Protein AF-A0AAV4IRV9-F1 (afdb_monomer_lite)

Foldseek 3Di:
DDDDPPDQAADEDAQLCPVDPLVRLQVCCVPRLLNAAYDQQADPCQPPDFDWDDDPPWIWGDDPFFIDTPPDPHGDTGNDDLLSSLLSSCVSNVPDSVSSLLNHWVSVCVVVVNNCATRDPDPPHQPWDFDADPSSDTQFTDGSNHTPDGDD

Structure (mmCIF, N/CA/C/O backbone):
data_AF-A0AAV4IRV9-F1
#
_entry.id   AF-A0AAV4IRV9-F1
#
loop_
_atom_site.group_PDB
_atom_site.id
_atom_site.type_symbol
_atom_site.label_atom_id
_atom_site.label_alt_id
_atom_site.label_comp_id
_atom_site.label_asym_id
_atom_site.label_entity_id
_atom_site.label_seq_id
_atom_site.pdbx_PDB_ins_code
_atom_site.Cartn_x
_atom_site.Cartn_y
_atom_site.Cartn_z
_atom_site.occupancy
_atom_site.B_iso_or_equiv
_atom_site.auth_seq_id
_atom_site.auth_comp_id
_atom_site.auth_asym_id
_atom_site.auth_atom_id
_atom_site.pdbx_PDB_model_num
ATOM 1 N N . ASP A 1 1 ? -21.182 -2.539 -17.639 1.00 55.16 1 ASP A N 1
ATOM 2 C CA . ASP A 1 1 ? -20.852 -3.966 -17.404 1.00 55.16 1 ASP A CA 1
ATOM 3 C C . ASP A 1 1 ? -20.164 -4.700 -18.560 1.00 55.16 1 ASP A C 1
ATOM 5 O O . ASP A 1 1 ? -19.960 -5.902 -18.459 1.00 55.16 1 ASP A O 1
ATOM 9 N N . ARG A 1 2 ? -19.729 -4.033 -19.642 1.00 58.53 2 ARG A N 1
ATOM 10 C CA . ARG A 1 2 ? -18.881 -4.674 -20.664 1.00 58.53 2 ARG A CA 1
ATOM 11 C C . ARG A 1 2 ? -17.462 -4.136 -20.559 1.00 58.53 2 ARG A C 1
ATOM 13 O O . ARG A 1 2 ? -17.126 -3.144 -21.199 1.00 58.53 2 ARG A O 1
ATOM 20 N N . LEU A 1 3 ? -16.653 -4.767 -19.713 1.00 63.91 3 LEU A N 1
ATOM 21 C CA . LEU A 1 3 ? -15.206 -4.604 -19.796 1.00 63.91 3 LEU A CA 1
ATOM 22 C C . LEU A 1 3 ? -14.746 -5.171 -21.153 1.00 63.91 3 LEU A C 1
ATOM 24 O O . LEU A 1 3 ? -15.213 -6.246 -21.538 1.00 63.91 3 LEU A O 1
ATOM 28 N N . PRO A 1 4 ? -13.890 -4.466 -21.913 1.00 68.19 4 PRO A N 1
ATOM 29 C CA . PRO A 1 4 ? -13.351 -4.996 -23.160 1.00 68.19 4 PRO A CA 1
ATOM 30 C C . PRO A 1 4 ? -12.620 -6.315 -22.893 1.00 68.19 4 PRO A C 1
ATOM 32 O O . PRO A 1 4 ? -11.854 -6.396 -21.936 1.00 68.19 4 PRO A O 1
ATOM 35 N N . HIS A 1 5 ? -12.799 -7.312 -23.764 1.00 64.94 5 HIS A N 1
ATOM 36 C CA . HIS A 1 5 ? -12.238 -8.663 -23.601 1.00 64.94 5 HIS A CA 1
ATOM 37 C C . HIS A 1 5 ? -10.704 -8.721 -23.423 1.00 64.94 5 HIS A C 1
ATOM 39 O O . HIS A 1 5 ? -10.201 -9.739 -22.967 1.00 64.94 5 HIS A O 1
ATOM 45 N N . ASN A 1 6 ? -9.979 -7.631 -23.712 1.00 72.12 6 ASN A N 1
ATOM 46 C CA . ASN A 1 6 ? -8.516 -7.543 -23.624 1.00 72.12 6 ASN A CA 1
ATOM 47 C C . ASN A 1 6 ? -8.009 -6.492 -22.620 1.00 72.12 6 ASN A C 1
ATOM 49 O O . ASN A 1 6 ? -6.846 -6.097 -22.687 1.00 72.12 6 ASN A O 1
ATOM 53 N N . ARG A 1 7 ? -8.857 -5.977 -21.718 1.00 78.19 7 ARG A N 1
ATOM 54 C CA . ARG A 1 7 ? -8.409 -5.006 -20.709 1.00 78.19 7 ARG A CA 1
ATOM 55 C C . ARG A 1 7 ? -8.124 -5.714 -19.388 1.00 78.19 7 ARG A C 1
ATOM 57 O O . ARG A 1 7 ? -9.042 -6.240 -18.766 1.00 78.19 7 ARG A O 1
ATOM 64 N N . LYS A 1 8 ? -6.862 -5.678 -18.953 1.00 84.50 8 LYS A N 1
ATOM 65 C CA . LYS A 1 8 ? -6.458 -6.085 -17.602 1.00 84.50 8 LYS A CA 1
ATOM 66 C C . LYS A 1 8 ? -7.235 -5.261 -16.572 1.00 84.50 8 LYS A C 1
ATOM 68 O O . LYS A 1 8 ? -7.328 -4.037 -16.701 1.00 84.50 8 LYS A O 1
ATOM 73 N N . VAL A 1 9 ? -7.838 -5.937 -15.598 1.00 91.44 9 VAL A N 1
ATOM 74 C CA . VAL A 1 9 ? -8.648 -5.304 -14.553 1.00 91.44 9 VAL A CA 1
ATOM 75 C C . VAL A 1 9 ? -7.798 -5.202 -13.303 1.00 91.44 9 VAL A C 1
ATOM 77 O O . VAL A 1 9 ? -7.424 -6.220 -12.729 1.00 91.44 9 VAL A O 1
ATOM 80 N N . TYR A 1 10 ? -7.530 -3.973 -12.879 1.00 96.06 10 TYR A N 1
ATOM 81 C CA . TYR A 1 10 ? -6.886 -3.717 -11.600 1.00 96.06 10 TYR A CA 1
ATOM 82 C C . TYR A 1 10 ? -7.936 -3.538 -10.509 1.00 96.06 10 TYR A C 1
ATOM 84 O O . TYR A 1 10 ? -9.016 -2.998 -10.766 1.00 96.06 10 TYR A O 1
ATOM 92 N N . TYR A 1 11 ? -7.622 -3.979 -9.298 1.00 96.69 11 TYR A N 1
ATOM 93 C CA . TYR A 1 11 ? -8.492 -3.837 -8.141 1.00 96.69 11 TYR A CA 1
ATOM 94 C C . TYR A 1 11 ? -7.685 -3.529 -6.882 1.00 96.69 11 TYR A C 1
ATOM 96 O O . TYR A 1 11 ? -6.662 -4.155 -6.601 1.00 96.69 11 TYR A O 1
ATOM 104 N N . GLY A 1 12 ? -8.180 -2.544 -6.132 1.00 98.00 12 GLY A N 1
ATOM 105 C CA . GLY A 1 12 ? -7.632 -2.158 -4.839 1.00 98.00 12 GLY A CA 1
ATOM 106 C C . GLY A 1 12 ? -7.883 -3.240 -3.794 1.00 98.00 12 GLY A C 1
ATOM 107 O O . GLY A 1 12 ? -8.984 -3.790 -3.723 1.00 98.00 12 GLY A O 1
ATOM 108 N N . LEU A 1 13 ? -6.875 -3.533 -2.980 1.00 98.31 13 LEU A N 1
ATOM 109 C CA . LEU A 1 13 ? -6.966 -4.500 -1.895 1.00 98.31 13 LEU A CA 1
ATOM 110 C C . LEU A 1 13 ? -6.329 -3.930 -0.626 1.00 98.31 13 LEU A C 1
ATOM 112 O O . LEU A 1 13 ? -5.138 -3.630 -0.612 1.00 98.31 13 LEU A O 1
ATOM 116 N N . ILE A 1 14 ? -7.127 -3.813 0.437 1.00 98.56 14 ILE A N 1
ATOM 117 C CA . ILE A 1 14 ? -6.652 -3.416 1.767 1.00 98.56 14 ILE A CA 1
ATOM 118 C C . ILE A 1 14 ? -6.228 -4.685 2.507 1.00 98.56 14 ILE A C 1
ATOM 120 O O . ILE A 1 14 ? -7.074 -5.490 2.908 1.00 98.56 14 ILE A O 1
ATOM 124 N N . SER A 1 15 ? -4.922 -4.893 2.659 1.00 98.44 15 SER A N 1
ATOM 125 C CA . SER A 1 15 ? -4.336 -6.068 3.316 1.00 98.44 15 SER A CA 1
ATOM 126 C C . SER A 1 15 ? -3.876 -5.761 4.741 1.00 98.44 15 SER A C 1
ATOM 128 O O . SER A 1 15 ? -2.728 -5.994 5.094 1.00 98.44 15 SER A O 1
ATOM 130 N N . ASP A 1 16 ? -4.795 -5.283 5.578 1.00 97.75 16 ASP A N 1
ATOM 131 C CA . ASP A 1 16 ? -4.554 -4.981 6.999 1.00 97.75 16 ASP A CA 1
ATOM 132 C C . ASP A 1 16 ? -5.025 -6.093 7.960 1.00 97.75 16 ASP A C 1
ATOM 134 O O . ASP A 1 16 ? -4.838 -6.009 9.172 1.00 97.75 16 ASP A O 1
ATOM 138 N N . GLY A 1 17 ? -5.654 -7.147 7.428 1.00 96.31 17 GLY A N 1
ATOM 139 C CA . GLY A 1 17 ? -6.204 -8.259 8.210 1.00 96.31 17 GLY A CA 1
ATOM 140 C C . GLY A 1 17 ? -7.518 -7.936 8.927 1.00 96.31 17 GLY A C 1
ATOM 141 O O . GLY A 1 17 ? -8.044 -8.798 9.632 1.00 96.31 17 GLY A O 1
ATOM 142 N N . ILE A 1 18 ? -8.058 -6.731 8.726 1.00 97.00 18 ILE A N 1
ATOM 143 C CA . ILE A 1 18 ? -9.303 -6.234 9.321 1.00 97.00 18 ILE A CA 1
ATOM 144 C C . ILE A 1 18 ? -10.363 -6.070 8.233 1.00 97.00 18 ILE A C 1
ATOM 146 O O . ILE A 1 18 ? -11.423 -6.691 8.310 1.00 97.00 18 ILE A O 1
ATOM 150 N N . HIS A 1 19 ? -10.061 -5.291 7.192 1.00 97.75 19 HIS A N 1
ATOM 151 C CA . HIS A 1 19 ? -10.957 -5.074 6.055 1.00 97.75 19 HIS A CA 1
ATOM 152 C C . HIS A 1 19 ? -11.066 -6.322 5.187 1.00 97.75 19 HIS A C 1
ATOM 154 O O . HIS A 1 19 ? -12.150 -6.670 4.715 1.00 97.75 19 HIS A O 1
ATOM 160 N N . THR A 1 20 ? -9.945 -7.020 5.002 1.00 98.00 20 THR A N 1
ATOM 161 C CA . THR A 1 20 ? -9.897 -8.222 4.174 1.00 98.00 20 THR A CA 1
ATOM 162 C C . THR A 1 20 ? -9.417 -9.415 4.979 1.00 98.00 20 THR A C 1
ATOM 164 O O . THR A 1 20 ? -8.272 -9.479 5.426 1.00 98.00 20 THR A O 1
ATOM 167 N N . HIS A 1 21 ? -10.286 -10.416 5.110 1.00 98.19 21 HIS A N 1
ATOM 168 C CA . HIS A 1 21 ? -9.932 -11.677 5.751 1.00 98.19 21 HIS A CA 1
ATOM 169 C C . HIS A 1 21 ? -8.805 -12.394 4.972 1.00 98.19 21 HIS A C 1
ATOM 171 O O . HIS A 1 21 ? -8.861 -12.437 3.738 1.00 98.19 21 HIS A O 1
ATOM 177 N N . PRO A 1 22 ? -7.838 -13.067 5.630 1.00 98.06 22 PRO A N 1
ATOM 178 C CA . PRO A 1 22 ? -6.723 -13.732 4.944 1.00 98.06 22 PRO A CA 1
ATOM 179 C C . PRO A 1 22 ? -7.120 -14.723 3.840 1.00 98.06 22 PRO A C 1
ATOM 181 O O . PRO A 1 22 ? -6.436 -14.868 2.828 1.00 98.06 22 PRO A O 1
ATOM 184 N N . ALA A 1 23 ? -8.261 -15.402 3.996 1.00 98.31 23 ALA A N 1
ATOM 185 C CA . ALA A 1 23 ? -8.786 -16.280 2.948 1.00 98.31 23 ALA A CA 1
ATOM 186 C C . ALA A 1 23 ? -9.136 -15.519 1.658 1.00 98.31 23 ALA A C 1
ATOM 188 O O . ALA A 1 23 ? -8.875 -16.028 0.570 1.00 98.31 23 ALA A O 1
ATOM 189 N N . ALA A 1 24 ? -9.675 -14.303 1.773 1.00 98.31 24 ALA A N 1
ATOM 190 C CA . ALA A 1 24 ? -9.986 -13.456 0.629 1.00 98.31 24 ALA A CA 1
ATOM 191 C C . ALA A 1 24 ? -8.710 -12.925 -0.043 1.00 98.31 24 ALA A C 1
ATOM 193 O O . ALA A 1 24 ? -8.640 -12.953 -1.269 1.00 98.31 24 ALA A O 1
ATOM 194 N N . LEU A 1 25 ? -7.667 -12.575 0.726 1.00 98.38 25 LEU A N 1
ATOM 195 C CA . LEU A 1 25 ? -6.348 -12.222 0.171 1.00 98.38 25 LEU A CA 1
ATOM 196 C C . LEU A 1 25 ? -5.790 -13.354 -0.706 1.00 98.38 25 LEU A C 1
ATOM 198 O O . LEU A 1 25 ? -5.372 -13.128 -1.841 1.00 98.38 25 LEU A O 1
ATOM 202 N N . ARG A 1 26 ? -5.860 -14.601 -0.219 1.00 98.44 26 ARG A N 1
ATOM 203 C CA . ARG A 1 26 ? -5.428 -15.788 -0.979 1.00 98.44 26 ARG A CA 1
ATOM 204 C C . ARG A 1 26 ? -6.260 -16.040 -2.230 1.00 98.44 26 ARG A C 1
ATOM 206 O O . ARG A 1 26 ? -5.711 -16.470 -3.241 1.00 98.44 26 ARG A O 1
ATOM 213 N N . ILE A 1 27 ? -7.575 -15.830 -2.163 1.00 98.31 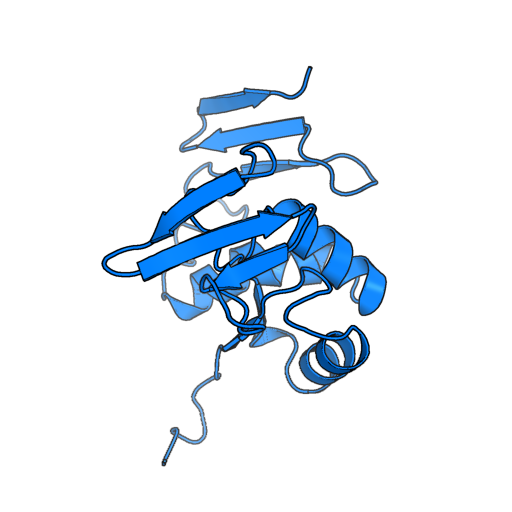27 ILE A N 1
ATOM 214 C CA . ILE A 1 27 ? -8.458 -15.982 -3.326 1.00 98.31 27 ILE A CA 1
ATOM 215 C C . ILE A 1 27 ? -8.103 -14.931 -4.379 1.00 98.31 27 ILE A C 1
ATOM 217 O O . ILE A 1 27 ? -7.863 -15.298 -5.525 1.00 98.31 27 ILE A O 1
ATOM 221 N N . ALA A 1 28 ? -7.994 -13.661 -3.985 1.00 97.12 28 ALA A N 1
ATOM 222 C CA . ALA A 1 28 ? -7.605 -12.571 -4.873 1.00 97.12 28 ALA A CA 1
ATOM 223 C C . ALA A 1 28 ? -6.265 -12.860 -5.567 1.00 97.12 28 ALA A C 1
ATOM 225 O O . ALA A 1 28 ? -6.184 -12.801 -6.792 1.00 97.12 28 ALA A O 1
ATOM 226 N N . HIS A 1 29 ? -5.245 -13.253 -4.797 1.00 97.62 29 HIS A N 1
ATOM 227 C CA . HIS A 1 29 ? -3.930 -13.625 -5.323 1.00 97.62 29 HIS A CA 1
ATOM 228 C C . HIS A 1 29 ? -3.993 -14.768 -6.345 1.00 97.62 29 HIS A C 1
ATOM 230 O O . HIS A 1 29 ? -3.372 -14.675 -7.397 1.00 97.62 29 HIS A O 1
ATOM 236 N N . ARG A 1 30 ? -4.767 -15.827 -6.081 1.00 97.62 30 ARG A N 1
ATOM 237 C CA . ARG A 1 30 ? -4.870 -16.974 -7.000 1.00 97.62 30 ARG A CA 1
ATOM 238 C C . ARG A 1 30 ? -5.649 -16.671 -8.275 1.00 97.62 30 ARG A C 1
ATOM 240 O O . ARG A 1 30 ? -5.397 -17.309 -9.290 1.00 97.62 30 ARG A O 1
ATOM 247 N N . VAL A 1 31 ? -6.625 -15.768 -8.209 1.00 95.69 31 VAL A N 1
ATOM 248 C CA . VAL A 1 31 ? -7.510 -15.472 -9.342 1.00 95.69 31 VAL A CA 1
ATOM 249 C C . VAL A 1 31 ? -6.837 -14.537 -10.340 1.00 95.69 31 VAL A C 1
ATOM 251 O O . VAL A 1 31 ? -6.867 -14.818 -11.536 1.00 95.69 31 VAL A O 1
ATOM 254 N N . HIS A 1 32 ? -6.241 -13.435 -9.877 1.00 95.44 32 HIS A N 1
ATOM 255 C CA . HIS A 1 32 ? -5.592 -12.476 -10.770 1.00 95.44 32 HIS A CA 1
ATOM 256 C C . HIS A 1 32 ? -4.452 -11.714 -10.070 1.00 95.44 32 HIS A C 1
ATOM 258 O O . HIS A 1 32 ? -4.603 -10.538 -9.743 1.00 95.44 32 HIS A O 1
ATOM 264 N N . PRO A 1 33 ? -3.286 -12.351 -9.861 1.00 96.38 33 PRO A N 1
ATOM 265 C CA . PRO A 1 33 ? -2.203 -11.773 -9.062 1.00 96.38 33 PRO A CA 1
ATOM 266 C C . PRO A 1 33 ? -1.722 -10.425 -9.607 1.00 96.38 33 PRO A C 1
ATOM 268 O O . PRO A 1 33 ? -1.521 -9.487 -8.844 1.00 96.38 33 PRO A O 1
ATOM 271 N N . GLU A 1 34 ? -1.621 -10.298 -10.929 1.00 95.25 34 GLU A N 1
ATOM 272 C CA . GLU A 1 34 ? -1.130 -9.072 -11.552 1.00 95.25 34 GLU A CA 1
ATOM 273 C C . GLU A 1 34 ? -2.140 -7.908 -11.562 1.00 95.25 34 GLU A C 1
ATOM 275 O O . GLU A 1 34 ? -1.797 -6.794 -11.956 1.00 95.25 34 GLU A O 1
ATOM 280 N N . GLY A 1 35 ? -3.408 -8.169 -11.228 1.00 96.38 35 GLY A N 1
ATOM 281 C CA . GLY A 1 35 ? -4.444 -7.140 -11.112 1.00 96.38 35 GLY A CA 1
ATOM 282 C C . GLY A 1 35 ? -4.506 -6.513 -9.721 1.00 96.38 35 GLY A C 1
ATOM 283 O O . GLY A 1 35 ? -5.233 -5.542 -9.518 1.00 96.38 35 GLY A O 1
ATOM 284 N N . ILE A 1 36 ? -3.765 -7.055 -8.754 1.00 98.25 36 ILE A N 1
ATOM 285 C CA . ILE A 1 36 ? -3.803 -6.592 -7.369 1.00 98.25 36 ILE A CA 1
ATOM 286 C C . ILE A 1 36 ? -3.048 -5.281 -7.252 1.00 98.25 36 ILE A C 1
ATOM 288 O O . ILE A 1 36 ? -1.857 -5.219 -7.545 1.00 98.25 36 ILE A O 1
ATOM 292 N N . VAL A 1 37 ? -3.731 -4.265 -6.740 1.00 98.69 37 VAL A N 1
ATOM 293 C CA . VAL A 1 37 ? -3.116 -3.023 -6.285 1.00 98.69 37 VAL A CA 1
ATOM 294 C C . VAL A 1 37 ? -3.327 -2.932 -4.781 1.00 98.69 37 VAL A C 1
ATOM 296 O O . VAL A 1 37 ? -4.454 -2.756 -4.317 1.00 98.69 37 VAL A O 1
ATOM 299 N N . LEU A 1 38 ? -2.257 -3.084 -4.003 1.00 98.75 38 LEU A N 1
ATOM 300 C CA . LEU A 1 38 ? -2.327 -2.871 -2.564 1.00 98.75 38 LEU A CA 1
ATOM 301 C C . LEU A 1 38 ? -2.556 -1.387 -2.296 1.00 98.75 38 LEU A C 1
ATOM 303 O O . LEU A 1 38 ? -1.829 -0.522 -2.780 1.00 98.75 38 LEU A O 1
ATOM 307 N N . VAL A 1 39 ? -3.591 -1.109 -1.516 1.00 98.62 39 VAL A N 1
ATOM 308 C CA . VAL A 1 39 ? -3.928 0.234 -1.052 1.00 98.62 39 VAL A CA 1
ATOM 309 C C . VAL A 1 39 ? -4.073 0.190 0.456 1.00 98.62 39 VAL A C 1
ATOM 311 O O . VAL A 1 39 ? -4.449 -0.833 1.025 1.00 98.62 39 VAL A O 1
ATOM 314 N N . THR A 1 40 ? -3.771 1.300 1.115 1.00 98.19 40 THR A N 1
ATOM 315 C CA . THR A 1 40 ? -4.003 1.396 2.555 1.00 98.19 40 THR A CA 1
ATOM 316 C C . THR A 1 40 ? -5.454 1.740 2.848 1.00 98.19 40 THR A C 1
ATOM 318 O O . THR A 1 40 ? -6.013 1.201 3.787 1.00 98.19 40 THR A O 1
ATOM 321 N N . ASP A 1 41 ? -6.059 2.632 2.054 1.00 97.19 41 ASP A N 1
ATOM 322 C CA . ASP A 1 41 ? -7.260 3.377 2.467 1.00 97.19 41 ASP A CA 1
ATOM 323 C C . ASP A 1 41 ? -7.049 4.067 3.833 1.00 97.19 41 ASP A C 1
ATOM 325 O O . ASP A 1 41 ? -7.953 4.177 4.660 1.00 97.19 41 ASP A O 1
ATOM 329 N N . ALA A 1 42 ? -5.799 4.473 4.098 1.00 96.88 42 ALA A N 1
ATOM 330 C CA . ALA A 1 42 ? -5.390 5.081 5.353 1.00 96.88 42 ALA A CA 1
ATOM 331 C C . ALA A 1 42 ? -6.085 6.428 5.562 1.00 96.88 42 ALA A C 1
ATOM 333 O O . ALA A 1 42 ? -6.157 7.266 4.660 1.00 96.88 42 ALA A O 1
ATOM 334 N N . ILE A 1 43 ? -6.535 6.662 6.789 1.00 96.19 43 ILE A N 1
ATOM 335 C CA . ILE A 1 43 ? -7.213 7.902 7.185 1.00 96.19 43 ILE A CA 1
ATOM 336 C C . ILE A 1 43 ? -6.288 8.796 8.008 1.00 96.19 43 ILE A C 1
ATOM 338 O O . ILE A 1 43 ? -5.250 8.361 8.499 1.00 96.19 43 ILE A O 1
ATOM 342 N N . GLN A 1 44 ? -6.688 10.047 8.232 1.00 94.31 44 GLN A N 1
ATOM 343 C CA . GLN A 1 44 ? -5.895 11.029 8.988 1.00 94.31 44 GLN A CA 1
ATOM 344 C C . GLN A 1 44 ? -5.536 10.618 10.427 1.00 94.31 44 GLN A C 1
ATOM 346 O O . GLN A 1 44 ? -4.650 11.214 11.029 1.00 94.31 44 GLN A O 1
ATOM 351 N N . ALA A 1 45 ? -6.234 9.625 10.985 1.00 95.94 45 ALA A N 1
ATOM 352 C CA . ALA A 1 45 ? -5.950 9.079 12.307 1.00 95.94 45 ALA A CA 1
ATOM 353 C C . ALA A 1 45 ? -4.864 7.987 12.304 1.00 95.94 45 ALA A C 1
ATOM 355 O O . ALA A 1 45 ? -4.494 7.489 13.364 1.00 95.94 45 ALA A O 1
ATOM 356 N N . THR A 1 46 ? -4.338 7.616 11.134 1.00 95.69 46 THR A N 1
ATOM 357 C CA . THR A 1 46 ? -3.233 6.659 11.009 1.00 95.69 46 THR A CA 1
ATOM 358 C C . THR A 1 46 ? -2.019 7.157 11.797 1.00 95.69 46 THR A C 1
ATOM 360 O O . THR A 1 46 ? -1.628 8.316 11.673 1.00 95.69 46 THR A O 1
ATOM 363 N N . PHE A 1 47 ? -1.439 6.278 12.622 1.00 94.31 47 PHE A N 1
ATOM 364 C CA . PHE A 1 47 ? -0.353 6.571 13.575 1.00 94.31 47 PHE A CA 1
ATOM 365 C C . PHE A 1 47 ? -0.681 7.560 14.708 1.00 94.31 47 PHE A C 1
ATOM 367 O O . PHE A 1 47 ? 0.223 7.955 15.448 1.00 94.31 47 PHE A O 1
ATOM 374 N N . LEU A 1 48 ? -1.946 7.949 14.890 1.00 96.44 48 LEU A N 1
ATOM 375 C CA . LEU A 1 48 ? -2.377 8.679 16.082 1.00 96.44 48 LEU A CA 1
ATOM 376 C C . LEU A 1 48 ? -2.794 7.700 17.198 1.00 96.44 48 LEU A C 1
ATOM 378 O O . LEU A 1 48 ? -3.134 6.552 16.910 1.00 96.44 48 LEU A O 1
ATOM 382 N N . PRO A 1 49 ? -2.762 8.124 18.476 1.00 97.62 49 PRO A N 1
ATOM 383 C CA . PRO A 1 49 ? -3.275 7.314 19.581 1.00 97.62 49 PRO A CA 1
ATOM 384 C C . PRO A 1 49 ? -4.767 6.974 19.441 1.00 97.62 49 PRO A C 1
ATOM 386 O O . PRO A 1 49 ? -5.496 7.607 18.683 1.00 97.62 49 PRO A O 1
ATOM 389 N N . ASP A 1 50 ? -5.252 6.026 20.242 1.00 98.00 50 ASP A N 1
ATOM 390 C CA . ASP A 1 50 ? -6.690 5.779 20.383 1.00 98.00 50 ASP A CA 1
ATOM 391 C C . ASP A 1 50 ? -7.439 7.070 20.746 1.00 98.00 50 ASP A C 1
ATOM 393 O O . ASP A 1 50 ? -7.011 7.846 21.607 1.00 98.00 50 ASP A O 1
ATOM 397 N N . GLY A 1 51 ? -8.584 7.301 20.105 1.00 97.75 51 GLY A N 1
ATOM 398 C CA . GLY A 1 51 ? -9.275 8.576 20.238 1.00 97.75 51 GLY A CA 1
ATOM 399 C C . GLY A 1 51 ? -10.484 8.740 19.331 1.00 97.75 51 GLY A C 1
ATOM 400 O O . GLY A 1 51 ? -10.919 7.825 18.637 1.00 97.75 51 GLY A O 1
ATOM 401 N N . THR A 1 52 ? -11.062 9.937 19.365 1.00 98.06 52 THR A N 1
ATOM 402 C CA . THR A 1 52 ? -12.172 10.341 18.496 1.00 98.06 52 THR A CA 1
ATOM 403 C C . THR A 1 52 ? -11.692 11.447 17.571 1.00 98.06 52 THR A C 1
ATOM 405 O O . THR A 1 52 ? -11.160 12.450 18.044 1.00 98.06 52 THR A O 1
ATOM 408 N N . TYR A 1 53 ? -11.898 11.276 16.267 1.00 97.31 53 TYR A N 1
ATOM 409 C CA . TYR A 1 53 ? -11.371 12.171 15.238 1.00 97.31 53 TYR A CA 1
ATOM 410 C C . TYR A 1 53 ? -12.476 12.610 14.271 1.00 97.31 53 TYR A C 1
ATOM 412 O O . TYR A 1 53 ? -13.408 11.839 14.017 1.00 97.31 53 TYR A O 1
ATOM 420 N N . PRO A 1 54 ? -12.396 13.830 13.708 1.00 95.62 54 PRO A N 1
ATOM 421 C CA . PRO A 1 54 ? -13.270 14.211 12.605 1.00 95.62 54 PRO A CA 1
ATOM 422 C C . PRO A 1 54 ? -13.001 13.317 11.384 1.00 95.62 54 PRO A C 1
ATOM 424 O O . PRO A 1 54 ? -11.907 12.778 11.230 1.00 95.62 54 PRO A O 1
ATOM 427 N N . PHE A 1 55 ? -13.988 13.143 10.512 1.00 93.81 55 PHE A N 1
ATOM 428 C CA . PHE A 1 55 ? -13.841 12.410 9.254 1.00 93.81 55 PHE A CA 1
ATOM 429 C C . PHE A 1 55 ? -14.832 12.972 8.232 1.00 93.81 55 PHE A C 1
ATOM 431 O O . PHE A 1 55 ? -15.962 12.503 8.104 1.00 93.81 55 PHE A O 1
ATOM 438 N N . GLY A 1 56 ? -14.443 14.066 7.572 1.00 89.56 56 GLY A N 1
ATOM 439 C CA . GLY A 1 56 ? -15.385 14.893 6.817 1.00 89.56 56 GLY A CA 1
ATOM 440 C C . GLY A 1 56 ? -16.485 15.439 7.734 1.00 89.56 56 GLY A C 1
ATOM 441 O O . GLY A 1 56 ? -16.192 16.013 8.781 1.00 89.56 56 GLY A O 1
ATOM 442 N N . GLU A 1 57 ? -17.745 15.223 7.358 1.00 93.81 57 GLU A N 1
ATOM 443 C CA . GLU A 1 57 ? -18.922 15.565 8.177 1.00 93.81 57 GLU A CA 1
ATOM 444 C C . GLU A 1 57 ? -19.237 14.513 9.256 1.00 93.81 57 GLU A C 1
ATOM 446 O O . GLU A 1 57 ? -20.140 14.694 10.072 1.00 93.81 57 GLU A O 1
ATOM 451 N N . GLN A 1 58 ? -18.506 13.398 9.261 1.00 95.88 58 GLN A N 1
ATOM 452 C CA . GLN A 1 58 ? -18.677 12.305 10.206 1.00 95.88 58 GLN A CA 1
ATOM 453 C C . GLN A 1 58 ? -17.629 12.370 11.322 1.00 95.88 58 GLN A C 1
ATOM 455 O O . GLN A 1 58 ? -16.723 13.204 11.349 1.00 95.88 58 GLN A O 1
ATOM 460 N N . THR A 1 59 ? -17.770 11.473 12.290 1.00 97.56 59 THR A N 1
ATOM 461 C CA . THR A 1 59 ? -16.807 11.275 13.372 1.00 97.56 59 THR A CA 1
ATOM 462 C C . THR A 1 59 ? -16.421 9.809 13.405 1.00 97.56 59 THR A C 1
ATOM 464 O O . THR A 1 59 ? -17.291 8.946 13.288 1.00 97.56 59 THR A O 1
ATOM 467 N N . ILE A 1 60 ? -15.136 9.535 13.596 1.00 97.81 60 ILE A N 1
ATOM 468 C CA . ILE A 1 60 ? -14.613 8.182 13.773 1.00 97.81 60 ILE A CA 1
ATOM 469 C C . ILE A 1 60 ? -14.086 7.985 15.191 1.00 97.81 60 ILE A C 1
ATOM 471 O O . ILE A 1 60 ? -13.622 8.929 15.833 1.00 97.81 60 ILE A O 1
ATOM 475 N N . VAL A 1 61 ? -14.142 6.745 15.663 1.00 98.25 61 VAL A N 1
ATOM 476 C CA . VAL A 1 61 ? -13.532 6.298 16.914 1.00 98.25 61 VAL A CA 1
ATOM 477 C C . VAL A 1 61 ? -12.454 5.278 16.574 1.00 98.25 61 VAL A C 1
ATOM 479 O O . VAL A 1 61 ? -12.746 4.244 15.973 1.00 98.25 61 VAL A O 1
ATOM 482 N N . VAL A 1 62 ? -11.219 5.583 16.959 1.00 98.06 62 VAL A N 1
ATOM 483 C CA . VAL A 1 62 ? -10.057 4.704 16.823 1.00 98.06 62 VAL A CA 1
ATOM 484 C C . VAL A 1 62 ? -9.846 3.945 18.124 1.00 98.06 62 VAL A C 1
ATOM 486 O O . VAL A 1 62 ? -9.819 4.546 19.202 1.00 98.06 62 VAL A O 1
ATOM 489 N N . LYS A 1 63 ? -9.706 2.624 18.010 1.00 96.06 63 LYS A N 1
ATOM 490 C CA . LYS A 1 63 ? -9.412 1.724 19.124 1.00 96.06 63 LYS A CA 1
ATOM 491 C C . LYS A 1 63 ? -8.477 0.608 18.663 1.00 96.06 63 LYS A C 1
ATOM 493 O O . LYS A 1 63 ? -8.909 -0.326 17.980 1.00 96.06 63 LYS A O 1
ATOM 498 N N . GLY A 1 64 ? -7.211 0.680 19.058 1.00 95.44 64 GLY A N 1
ATOM 499 C CA . GLY A 1 64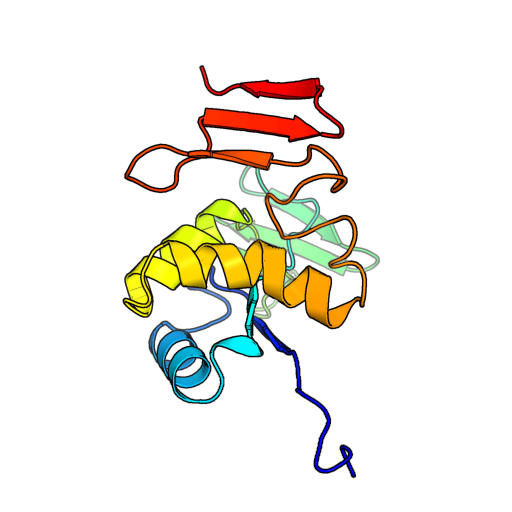 ? -6.155 -0.169 18.525 1.00 95.44 64 GLY A CA 1
ATOM 500 C C . GLY A 1 64 ? -6.051 -0.006 17.008 1.00 95.44 64 GLY A C 1
ATOM 501 O O . GLY A 1 64 ? -5.964 1.103 16.496 1.00 95.44 64 GLY A O 1
ATOM 502 N N . SER A 1 65 ? -6.112 -1.116 16.274 1.00 95.31 65 SER A N 1
ATOM 503 C CA . SER A 1 65 ? -6.009 -1.122 14.806 1.00 95.31 65 SER A CA 1
ATOM 504 C C . SER A 1 65 ? -7.332 -0.859 14.073 1.00 95.31 65 SER A C 1
ATOM 506 O O . SER A 1 65 ? -7.364 -0.927 12.849 1.00 95.31 65 SER A O 1
ATOM 508 N N . TYR A 1 66 ? -8.423 -0.579 14.791 1.00 97.12 66 TYR A N 1
ATOM 509 C CA . TYR A 1 66 ? -9.744 -0.374 14.197 1.00 97.12 66 TYR A CA 1
ATOM 510 C C . TYR A 1 66 ? -10.156 1.098 14.216 1.00 97.12 66 TYR A C 1
ATOM 512 O O . TYR A 1 66 ? -10.021 1.766 15.242 1.00 97.12 66 TYR A O 1
ATOM 520 N N . SER A 1 67 ? -10.769 1.557 13.127 1.00 97.56 67 SER A N 1
ATOM 521 C CA . SER A 1 67 ? -11.503 2.820 13.033 1.00 97.56 67 SER A CA 1
ATOM 522 C C . SER A 1 67 ? -12.964 2.541 12.682 1.00 97.56 67 SER A C 1
ATOM 524 O O . SER A 1 67 ? -13.270 1.906 11.674 1.00 97.56 67 SER A O 1
ATOM 526 N N . TYR A 1 68 ? -13.883 3.031 13.510 1.00 98.06 68 TYR A N 1
ATOM 527 C CA . TYR A 1 68 ? -15.322 2.882 13.286 1.00 98.06 68 TYR A CA 1
ATOM 528 C C . TYR A 1 68 ? -15.992 4.237 13.131 1.00 98.06 68 TYR A C 1
ATOM 530 O O . TYR A 1 68 ? -15.631 5.180 13.836 1.00 98.06 68 TYR A O 1
ATOM 538 N N . LEU A 1 69 ? -17.019 4.331 12.283 1.00 97.69 69 LEU A N 1
ATOM 539 C CA . LEU A 1 69 ? -17.952 5.454 12.353 1.00 97.69 69 LEU A CA 1
ATOM 540 C C . LEU A 1 69 ? -18.592 5.475 13.742 1.00 97.69 69 LEU A C 1
ATOM 542 O O . LEU A 1 69 ? -19.084 4.451 14.226 1.00 97.69 69 LEU A O 1
ATOM 546 N N . LYS A 1 70 ? -18.571 6.648 14.376 1.00 97.50 70 LYS A N 1
ATOM 547 C CA . LYS A 1 70 ? -19.059 6.848 15.739 1.00 97.50 70 LYS A CA 1
ATOM 548 C C . LYS A 1 70 ? -20.478 6.293 15.895 1.00 97.50 70 LYS A C 1
ATOM 550 O O . LYS A 1 70 ? -21.326 6.492 15.031 1.00 97.50 70 LYS A O 1
ATOM 555 N N . ASP A 1 71 ? -20.705 5.607 17.014 1.00 96.44 71 ASP A N 1
ATOM 556 C CA . ASP A 1 71 ? -21.976 4.970 17.385 1.00 96.44 71 ASP A CA 1
ATOM 557 C C . ASP A 1 71 ? -22.416 3.818 16.452 1.00 96.44 71 ASP A C 1
ATOM 559 O O . ASP A 1 71 ? -23.573 3.398 16.466 1.00 96.44 71 ASP A O 1
ATOM 563 N N . THR A 1 72 ? -21.488 3.257 15.665 1.00 96.56 72 THR A N 1
ATOM 564 C CA . THR A 1 72 ? -21.733 2.108 14.778 1.00 96.56 72 THR A CA 1
ATOM 565 C C . THR A 1 72 ? -20.611 1.065 14.862 1.00 96.56 72 THR A C 1
ATOM 567 O O . THR A 1 72 ? -19.578 1.295 15.484 1.00 96.56 72 THR A O 1
ATOM 570 N N . ASN A 1 73 ? -20.801 -0.070 14.179 1.00 95.06 73 ASN A N 1
ATOM 571 C CA . ASN A 1 73 ? -19.751 -1.069 13.925 1.00 95.06 73 ASN A CA 1
ATOM 572 C C . ASN A 1 73 ? -19.230 -1.014 12.475 1.00 95.06 73 ASN A C 1
ATOM 574 O O . ASN A 1 73 ? -18.638 -1.974 11.987 1.00 95.06 73 ASN A O 1
ATOM 578 N N . THR A 1 74 ? -19.495 0.077 11.756 1.00 97.44 74 THR A N 1
ATOM 579 C CA . THR A 1 74 ? -19.052 0.250 10.370 1.00 97.44 74 THR A CA 1
ATOM 580 C C . THR A 1 74 ? -17.610 0.734 10.361 1.00 97.44 74 THR A C 1
ATOM 582 O O . THR A 1 74 ? -17.324 1.789 10.928 1.00 97.44 74 THR A O 1
ATOM 585 N N . LEU A 1 75 ? -16.713 -0.023 9.723 1.00 97.12 75 LEU A N 1
ATOM 586 C CA . LEU A 1 75 ? -15.324 0.393 9.524 1.00 97.12 75 LEU A CA 1
ATOM 587 C C . LEU A 1 75 ? -15.254 1.675 8.684 1.00 97.12 75 LEU A C 1
ATOM 589 O O . LEU A 1 75 ? -16.043 1.856 7.755 1.00 97.12 75 LEU A O 1
ATOM 593 N N . ALA A 1 76 ? -14.313 2.555 9.016 1.00 96.12 76 ALA A N 1
ATOM 594 C CA . ALA A 1 76 ? -14.116 3.836 8.348 1.00 96.12 76 ALA A CA 1
ATOM 595 C C . ALA A 1 76 ? -12.639 4.021 7.987 1.00 96.12 76 ALA A C 1
ATOM 597 O O . ALA A 1 76 ? -11.879 4.598 8.768 1.00 96.12 76 ALA A O 1
ATOM 598 N N . GLY A 1 77 ? -12.263 3.504 6.813 1.00 95.31 77 GLY A N 1
ATOM 599 C CA . GLY A 1 77 ? -10.889 3.445 6.312 1.00 95.31 77 GLY A CA 1
ATOM 600 C C . GLY A 1 77 ? -9.956 2.609 7.190 1.00 95.31 77 GLY A C 1
ATOM 601 O O . GLY A 1 77 ? -10.371 2.060 8.207 1.00 95.31 77 GLY A O 1
ATOM 602 N N . SER A 1 78 ? -8.690 2.494 6.801 1.00 97.38 78 SER A N 1
ATOM 603 C CA . SER A 1 78 ? -7.677 1.733 7.539 1.00 97.38 78 SER A CA 1
ATOM 604 C C . SER A 1 78 ? -6.757 2.633 8.369 1.00 97.38 78 SER A C 1
ATOM 606 O O . SER A 1 78 ? -6.690 3.852 8.192 1.00 97.38 78 SER A O 1
ATOM 608 N N . LEU A 1 79 ? -6.012 1.989 9.266 1.00 97.50 79 LEU A N 1
ATOM 609 C CA . LEU A 1 79 ? -4.904 2.560 10.034 1.00 97.50 79 LEU A CA 1
ATOM 610 C C . LEU A 1 79 ? -3.564 1.884 9.687 1.00 97.50 79 LEU A C 1
ATOM 612 O O . LEU A 1 79 ? -2.572 2.108 10.377 1.00 97.50 79 LEU A O 1
ATOM 616 N N . ALA A 1 80 ? -3.536 1.024 8.663 1.00 97.25 80 ALA A N 1
ATOM 617 C CA . ALA A 1 80 ? -2.334 0.312 8.245 1.00 97.25 80 ALA A CA 1
ATOM 618 C C . ALA A 1 80 ? -1.429 1.176 7.358 1.00 97.25 80 ALA A C 1
ATOM 620 O O . ALA A 1 80 ? -1.894 1.941 6.505 1.00 97.25 80 ALA A O 1
ATOM 621 N N . SER A 1 81 ? -0.118 1.006 7.524 1.00 97.12 81 SER A N 1
ATOM 622 C CA . SER A 1 81 ? 0.864 1.524 6.578 1.00 97.12 81 SER A CA 1
ATOM 623 C C . SER A 1 81 ? 0.912 0.657 5.314 1.00 97.12 81 SER A C 1
ATOM 625 O O . SER A 1 81 ? 0.474 -0.495 5.301 1.00 97.12 81 SER A O 1
ATOM 627 N N . LEU A 1 82 ? 1.473 1.189 4.224 1.00 98.19 82 LEU A N 1
ATOM 628 C CA . LEU A 1 82 ? 1.603 0.405 2.993 1.00 98.19 82 LEU A CA 1
ATOM 629 C C . LEU A 1 82 ? 2.611 -0.746 3.152 1.00 98.19 82 LEU A C 1
ATOM 631 O O . LEU A 1 82 ? 2.399 -1.816 2.586 1.00 98.19 82 LEU A O 1
ATOM 635 N N . ASP A 1 83 ? 3.673 -0.569 3.944 1.00 97.50 83 ASP A N 1
ATOM 636 C CA . ASP A 1 83 ? 4.638 -1.638 4.219 1.00 97.50 83 ASP A CA 1
ATOM 637 C C . ASP A 1 83 ? 4.057 -2.737 5.130 1.00 97.50 83 ASP A C 1
ATOM 639 O O . ASP A 1 83 ? 4.356 -3.913 4.913 1.00 97.50 83 ASP A O 1
ATOM 643 N N . ASP A 1 84 ? 3.168 -2.400 6.077 1.00 97.56 84 ASP A N 1
ATOM 644 C CA . ASP A 1 84 ? 2.375 -3.387 6.825 1.00 97.56 84 ASP A CA 1
ATOM 645 C C . ASP A 1 84 ? 1.489 -4.193 5.868 1.00 97.56 84 ASP A C 1
ATOM 647 O O . ASP A 1 84 ? 1.477 -5.427 5.923 1.00 97.56 84 ASP A O 1
ATOM 651 N N . CYS A 1 85 ? 0.803 -3.508 4.943 1.00 98.56 85 CYS A N 1
ATOM 652 C CA . CYS A 1 85 ? -0.023 -4.146 3.922 1.00 98.56 85 CYS A CA 1
ATOM 653 C C . CYS A 1 85 ? 0.786 -5.128 3.059 1.00 98.56 85 CYS A C 1
ATOM 655 O O . CYS A 1 85 ? 0.332 -6.255 2.835 1.00 98.56 85 CYS A O 1
ATOM 657 N N . VAL A 1 86 ? 1.981 -4.735 2.603 1.00 98.69 86 VAL A N 1
ATOM 658 C CA . VAL A 1 86 ? 2.894 -5.588 1.819 1.00 98.69 86 VAL A CA 1
ATOM 659 C C . VAL A 1 86 ? 3.334 -6.806 2.630 1.00 98.69 86 VAL A C 1
ATOM 661 O O . VAL A 1 86 ? 3.203 -7.938 2.157 1.00 98.69 86 VAL A O 1
ATOM 664 N N . ARG A 1 87 ? 3.805 -6.604 3.869 1.00 98.62 87 ARG A N 1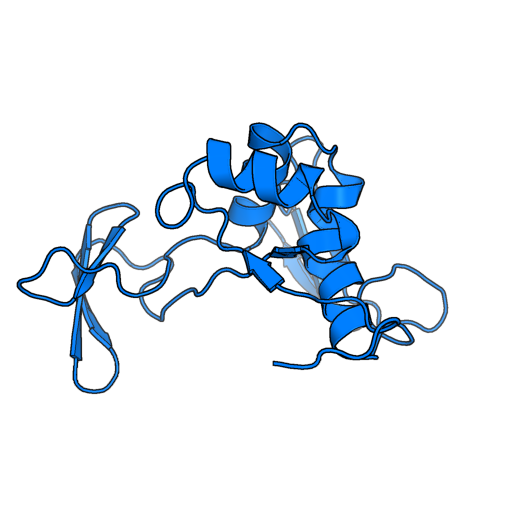
ATOM 665 C CA . ARG A 1 87 ? 4.261 -7.691 4.751 1.00 98.62 87 ARG A CA 1
ATOM 666 C C . ARG A 1 87 ? 3.147 -8.685 5.059 1.00 98.62 87 ARG A C 1
ATOM 668 O O . ARG A 1 87 ? 3.368 -9.895 4.970 1.00 98.62 87 ARG A O 1
ATOM 675 N N . LEU A 1 88 ? 1.945 -8.205 5.383 1.00 98.50 88 LEU A N 1
ATOM 676 C CA . LEU A 1 88 ? 0.811 -9.083 5.661 1.00 98.50 88 LEU A CA 1
ATOM 677 C C . LEU A 1 88 ? 0.365 -9.831 4.404 1.00 98.50 88 LEU A C 1
ATOM 679 O O . LEU A 1 88 ? 0.121 -11.035 4.468 1.00 98.50 88 LEU A O 1
ATOM 683 N N . PHE A 1 89 ? 0.295 -9.155 3.256 1.00 98.69 89 PHE A N 1
ATOM 684 C CA . PHE A 1 89 ? -0.078 -9.793 1.997 1.00 98.69 89 PHE A CA 1
ATOM 685 C C . PHE A 1 89 ? 0.907 -10.903 1.612 1.00 98.69 89 PHE A C 1
ATOM 687 O O . PHE A 1 89 ? 0.475 -12.028 1.343 1.00 98.69 89 PHE A O 1
ATOM 694 N N . ALA A 1 90 ? 2.216 -10.632 1.669 1.00 98.50 90 ALA A N 1
ATOM 695 C CA . ALA A 1 90 ? 3.260 -11.623 1.414 1.00 98.50 90 ALA A CA 1
ATOM 696 C C . ALA A 1 90 ? 3.121 -12.840 2.341 1.00 98.50 90 ALA A C 1
ATOM 698 O O . ALA A 1 90 ? 3.125 -13.984 1.882 1.00 98.50 90 ALA A O 1
ATOM 699 N N . LYS A 1 91 ? 2.927 -12.594 3.643 1.00 98.44 91 LYS A N 1
ATOM 700 C CA . LYS A 1 91 ? 2.768 -13.640 4.659 1.00 98.44 91 LYS A CA 1
ATOM 701 C C . LYS A 1 91 ? 1.521 -14.500 4.433 1.00 98.44 91 LYS A C 1
ATOM 703 O O . LYS A 1 91 ? 1.611 -15.724 4.452 1.00 98.44 91 LYS A O 1
ATOM 708 N N . GLU A 1 92 ? 0.355 -13.883 4.249 1.00 98.31 92 GLU A N 1
ATOM 709 C CA . GLU A 1 92 ? -0.928 -14.598 4.207 1.00 98.31 92 GLU A CA 1
ATOM 710 C C . GLU A 1 92 ? -1.180 -15.316 2.876 1.00 98.31 92 GLU A C 1
ATOM 712 O O . GLU A 1 92 ? -1.966 -16.273 2.826 1.00 98.31 92 GLU A O 1
ATOM 717 N N . THR A 1 93 ? -0.533 -14.860 1.798 1.00 98.19 93 THR A N 1
ATOM 718 C CA . THR A 1 93 ? -0.642 -15.466 0.463 1.00 98.19 93 THR A CA 1
ATOM 719 C C . THR A 1 93 ? 0.499 -16.414 0.121 1.00 98.19 93 THR A C 1
ATOM 721 O O . THR A 1 93 ? 0.273 -17.354 -0.641 1.00 98.19 93 THR A O 1
ATOM 724 N N . GLY A 1 94 ? 1.688 -16.205 0.693 1.00 98.06 94 GLY A N 1
ATOM 725 C CA . GLY A 1 94 ? 2.896 -16.945 0.339 1.00 98.06 94 GLY A CA 1
ATOM 726 C C . GLY A 1 94 ? 3.434 -16.601 -1.053 1.00 98.06 94 GLY A C 1
ATOM 727 O O . GLY A 1 94 ? 4.156 -17.411 -1.627 1.00 98.06 94 GLY A O 1
ATOM 728 N N . CYS A 1 95 ? 3.077 -15.441 -1.615 1.00 97.69 95 CYS A N 1
ATOM 729 C CA . CYS A 1 95 ? 3.421 -15.070 -2.991 1.00 97.69 95 CYS A CA 1
ATOM 730 C C . CYS A 1 95 ? 4.893 -14.693 -3.225 1.00 97.69 95 CYS A C 1
ATOM 732 O O . CYS A 1 95 ? 5.287 -14.494 -4.370 1.00 97.69 95 CYS A O 1
ATOM 734 N N . GLY A 1 96 ? 5.687 -14.577 -2.160 1.00 97.25 96 GLY A N 1
ATOM 735 C CA . GLY A 1 96 ? 7.047 -14.046 -2.214 1.00 97.25 96 GLY A CA 1
ATOM 736 C C . GLY A 1 96 ? 7.097 -12.513 -2.111 1.00 97.25 96 GLY A C 1
ATOM 737 O O . GLY A 1 96 ? 6.074 -11.842 -2.298 1.00 97.25 96 GLY A O 1
ATOM 738 N N . PRO A 1 97 ? 8.268 -11.956 -1.755 1.00 97.12 97 PRO A N 1
ATOM 739 C CA . PRO A 1 97 ? 8.450 -10.518 -1.582 1.00 97.12 97 PRO A CA 1
ATOM 740 C C . PRO A 1 97 ? 8.304 -9.740 -2.893 1.00 97.12 97 PRO A C 1
ATOM 742 O O . PRO A 1 97 ? 7.756 -8.643 -2.875 1.00 97.12 97 PRO A O 1
ATOM 745 N N . GLU A 1 98 ? 8.733 -10.305 -4.021 1.00 97.00 98 GLU A N 1
ATOM 746 C CA . GLU A 1 98 ? 8.720 -9.645 -5.327 1.00 97.00 98 GLU A CA 1
ATOM 747 C C . GLU A 1 98 ? 7.291 -9.285 -5.738 1.00 97.00 98 GLU A C 1
ATOM 749 O O . GLU A 1 98 ? 6.990 -8.111 -5.922 1.00 97.00 98 GLU A O 1
ATOM 754 N N . LEU A 1 99 ? 6.377 -10.262 -5.765 1.00 98.12 99 LEU A N 1
ATOM 755 C CA . LEU A 1 99 ? 4.982 -10.013 -6.143 1.00 98.12 99 LEU A CA 1
ATOM 756 C C . LEU A 1 99 ? 4.269 -9.083 -5.147 1.00 98.12 99 LEU A C 1
ATOM 758 O O . LEU A 1 99 ? 3.430 -8.268 -5.531 1.00 98.12 99 LEU A O 1
ATOM 762 N N . ALA A 1 100 ? 4.574 -9.204 -3.851 1.00 98.44 100 ALA A N 1
ATOM 763 C CA . ALA A 1 100 ? 3.978 -8.334 -2.842 1.00 98.44 100 ALA A CA 1
ATOM 764 C C . ALA A 1 100 ? 4.414 -6.872 -3.029 1.00 98.44 100 ALA A C 1
ATOM 766 O O . ALA A 1 100 ? 3.592 -5.966 -2.890 1.00 98.44 100 ALA A O 1
ATOM 767 N N . LEU A 1 101 ? 5.682 -6.648 -3.388 1.00 98.44 101 LEU A N 1
ATOM 768 C CA . LEU A 1 101 ? 6.205 -5.330 -3.734 1.00 98.44 101 LEU A CA 1
ATOM 769 C C . LEU A 1 101 ? 5.629 -4.834 -5.064 1.00 98.44 101 LEU A C 1
ATOM 771 O O . LEU A 1 101 ? 5.178 -3.694 -5.117 1.00 98.44 101 LEU A O 1
ATOM 775 N N . GLU A 1 102 ? 5.548 -5.680 -6.095 1.00 98.50 102 GLU A N 1
ATOM 776 C CA . GLU A 1 102 ? 4.917 -5.342 -7.379 1.00 98.50 102 GLU A CA 1
ATOM 777 C C . GLU A 1 102 ? 3.473 -4.865 -7.190 1.00 98.50 102 GLU A C 1
ATOM 779 O O . GLU A 1 102 ? 3.069 -3.859 -7.774 1.00 98.50 102 GLU A O 1
ATOM 784 N N . ALA A 1 103 ? 2.709 -5.516 -6.310 1.00 98.62 103 ALA A N 1
ATOM 785 C CA . ALA A 1 103 ? 1.345 -5.110 -5.990 1.00 98.62 103 ALA A CA 1
ATOM 786 C C . ALA A 1 103 ? 1.244 -3.721 -5.335 1.00 98.62 103 ALA A C 1
ATOM 788 O O . ALA A 1 103 ? 0.189 -3.093 -5.417 1.00 98.62 103 ALA A O 1
ATOM 789 N N . ALA A 1 104 ? 2.319 -3.215 -4.729 1.00 98.50 104 ALA A N 1
ATOM 790 C CA . ALA A 1 104 ? 2.391 -1.881 -4.134 1.00 98.50 104 ALA A CA 1
ATOM 791 C C . ALA A 1 104 ? 3.162 -0.853 -4.991 1.00 98.50 104 ALA A C 1
ATOM 793 O O . ALA A 1 104 ? 3.142 0.333 -4.664 1.00 98.50 104 ALA A O 1
ATOM 794 N N . SER A 1 105 ? 3.823 -1.269 -6.079 1.00 98.44 105 SER A N 1
ATOM 795 C CA . SER A 1 105 ? 4.661 -0.395 -6.916 1.00 98.44 105 SER A CA 1
ATOM 796 C C . SER A 1 105 ? 4.377 -0.553 -8.415 1.00 98.44 105 SER A C 1
ATOM 798 O O . SER A 1 105 ? 3.828 0.354 -9.047 1.00 98.44 105 SER A O 1
ATOM 800 N N . LEU A 1 106 ? 4.700 -1.709 -8.991 1.00 98.44 106 LEU A N 1
ATOM 801 C CA . LEU A 1 106 ? 4.600 -1.981 -10.421 1.00 98.44 106 LEU A CA 1
ATOM 802 C C . LEU A 1 106 ? 3.150 -2.003 -10.908 1.00 98.44 106 LEU A C 1
ATOM 804 O O . LEU A 1 106 ? 2.816 -1.324 -11.875 1.00 98.44 106 LEU A O 1
ATOM 808 N N . HIS A 1 107 ? 2.268 -2.756 -10.252 1.00 98.44 107 HIS A N 1
ATOM 809 C CA . HIS A 1 107 ? 0.863 -2.865 -10.646 1.00 98.44 107 HIS A CA 1
ATOM 810 C C . HIS A 1 107 ? 0.133 -1.512 -10.625 1.00 98.44 107 HIS A C 1
ATOM 812 O O . HIS A 1 107 ? -0.509 -1.191 -11.631 1.00 98.44 107 HIS A O 1
ATOM 818 N N . PRO A 1 108 ? 0.234 -0.667 -9.571 1.00 98.38 108 PRO A N 1
ATOM 819 C CA . PRO A 1 108 ? -0.341 0.675 -9.631 1.00 98.38 108 PRO A CA 1
ATOM 820 C C . PRO A 1 108 ? 0.282 1.539 -10.737 1.00 98.38 108 PRO A C 1
ATOM 822 O O . PRO A 1 108 ? -0.450 2.266 -11.410 1.00 98.38 108 PRO A O 1
ATOM 825 N N . ALA A 1 109 ? 1.591 1.439 -10.995 1.00 98.38 109 ALA A N 1
ATOM 826 C CA . ALA A 1 109 ? 2.228 2.181 -12.087 1.00 98.38 109 ALA A CA 1
ATOM 827 C C . ALA A 1 109 ? 1.727 1.739 -13.475 1.00 98.38 109 ALA A C 1
ATOM 829 O O . ALA A 1 109 ? 1.425 2.580 -14.325 1.00 98.38 109 ALA A O 1
ATOM 830 N N . GLN A 1 110 ? 1.561 0.431 -13.695 1.00 97.38 110 GLN A N 1
ATOM 831 C CA . GLN A 1 110 ? 0.972 -0.124 -14.915 1.00 97.38 110 GLN A CA 1
ATOM 832 C C . GLN A 1 110 ? -0.494 0.298 -15.077 1.00 97.38 110 GLN A C 1
ATOM 834 O O . GLN A 1 110 ? -0.910 0.670 -16.175 1.00 97.38 110 GLN A O 1
ATOM 839 N N . MET A 1 111 ? -1.277 0.269 -13.993 1.00 96.50 111 MET A N 1
ATOM 840 C CA . MET A 1 111 ? -2.675 0.710 -13.983 1.00 96.50 111 MET A CA 1
ATOM 841 C C . MET A 1 111 ? -2.810 2.175 -14.409 1.00 96.50 111 MET A C 1
ATOM 843 O O . MET A 1 111 ? -3.714 2.513 -15.176 1.00 96.50 111 MET A O 1
ATOM 847 N N . LEU A 1 112 ? -1.921 3.034 -13.909 1.00 96.81 112 LEU A N 1
ATOM 848 C CA . LEU A 1 112 ? -1.905 4.469 -14.192 1.00 96.81 112 LEU A CA 1
ATOM 849 C C . LEU A 1 112 ? -1.219 4.819 -15.521 1.00 96.81 112 LEU A C 1
ATOM 851 O O . LEU A 1 112 ? -1.344 5.952 -15.979 1.00 96.81 112 LEU A O 1
ATOM 855 N N . GLY A 1 113 ? -0.521 3.868 -16.150 1.00 96.75 113 GLY A N 1
ATOM 856 C CA . GLY A 1 113 ? 0.215 4.093 -17.393 1.00 96.75 113 GLY A CA 1
ATOM 857 C C . GLY A 1 113 ? 1.458 4.970 -17.216 1.00 96.75 113 GLY A C 1
ATOM 858 O O . GLY A 1 113 ? 1.755 5.762 -18.102 1.00 96.75 113 GLY A O 1
ATOM 859 N N . ILE A 1 114 ? 2.147 4.847 -16.075 1.00 97.81 114 ILE A N 1
ATOM 860 C CA . ILE A 1 114 ? 3.332 5.649 -15.700 1.00 97.81 114 ILE A CA 1
ATOM 861 C C . ILE A 1 114 ? 4.583 4.791 -15.450 1.00 97.81 114 ILE A C 1
ATOM 863 O O . ILE A 1 114 ? 5.502 5.202 -14.739 1.00 97.81 114 ILE A O 1
ATOM 867 N N . VAL A 1 115 ? 4.600 3.567 -15.988 1.00 97.44 115 VAL A N 1
ATOM 868 C CA . VAL A 1 115 ? 5.704 2.604 -15.812 1.00 97.44 115 VAL A CA 1
ATOM 869 C C . VAL A 1 115 ? 7.022 3.081 -16.436 1.00 97.44 115 VAL A C 1
ATOM 871 O O . VAL A 1 115 ? 8.078 2.573 -16.100 1.00 97.44 115 VAL A O 1
ATOM 874 N N . ASP A 1 116 ? 6.968 4.082 -17.318 1.00 96.56 116 ASP A N 1
ATOM 875 C CA . ASP A 1 116 ? 8.138 4.764 -17.877 1.00 96.56 116 ASP A CA 1
ATOM 876 C C . ASP A 1 116 ? 8.910 5.588 -16.837 1.00 96.56 116 ASP A C 1
ATOM 878 O O . ASP A 1 116 ? 10.051 5.958 -17.093 1.00 96.56 116 ASP A O 1
ATOM 882 N N . ARG A 1 117 ? 8.297 5.902 -15.685 1.00 97.50 117 ARG A N 1
ATOM 883 C CA . ARG A 1 117 ? 8.937 6.699 -14.626 1.00 97.50 117 ARG A CA 1
ATOM 884 C C . ARG A 1 117 ? 8.839 6.116 -13.223 1.00 97.50 117 ARG A C 1
ATOM 886 O O . ARG A 1 117 ? 9.631 6.516 -12.375 1.00 97.50 117 ARG A O 1
ATOM 893 N N . LYS A 1 118 ? 7.852 5.260 -12.933 1.00 98.31 118 LYS A N 1
ATOM 894 C CA . LYS A 1 118 ? 7.535 4.775 -11.577 1.00 98.31 118 LYS A CA 1
ATOM 895 C C . LYS A 1 118 ? 7.285 3.270 -11.557 1.00 98.31 118 LYS A C 1
ATOM 897 O O . LYS A 1 118 ? 6.830 2.690 -12.536 1.00 98.31 118 LYS A O 1
ATOM 902 N N . GLY A 1 119 ? 7.464 2.663 -10.385 1.00 97.12 119 GLY A N 1
ATOM 903 C CA . GLY A 1 119 ? 7.095 1.266 -10.130 1.00 97.12 119 GLY A CA 1
ATOM 904 C C . GLY A 1 119 ? 8.126 0.232 -10.589 1.00 97.12 119 GLY A C 1
ATOM 905 O O . GLY A 1 119 ? 7.939 -0.949 -10.314 1.00 97.12 119 GLY A O 1
ATOM 906 N N . THR A 1 120 ? 9.213 0.662 -11.230 1.00 96.56 120 THR A N 1
ATOM 907 C CA . THR A 1 120 ? 10.366 -0.164 -11.611 1.00 96.56 120 THR A CA 1
ATOM 908 C C . THR A 1 120 ? 11.664 0.455 -11.086 1.00 96.56 120 THR A C 1
ATOM 910 O O . THR A 1 120 ? 11.693 1.610 -10.663 1.00 96.56 120 THR A O 1
ATOM 913 N N . LEU A 1 121 ? 12.743 -0.331 -11.099 1.00 95.56 121 LEU A N 1
ATOM 914 C CA . LEU A 1 121 ? 14.113 0.129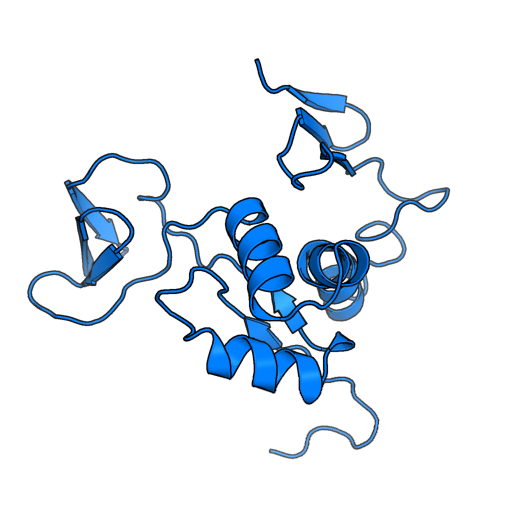 -10.846 1.00 95.56 121 LEU A CA 1
ATOM 915 C C . LEU A 1 121 ? 14.929 0.041 -12.141 1.00 95.56 121 LEU A C 1
ATOM 917 O O . LEU A 1 121 ? 15.965 -0.621 -12.191 1.00 95.56 121 LEU A O 1
ATOM 921 N N . ASP A 1 122 ? 14.418 0.674 -13.194 1.00 96.25 122 ASP A N 1
ATOM 922 C CA . ASP A 1 122 ? 15.049 0.710 -14.512 1.00 96.25 122 ASP A CA 1
ATOM 923 C C . ASP A 1 122 ? 15.812 2.020 -14.737 1.00 96.25 122 ASP A C 1
ATOM 925 O O . ASP A 1 122 ? 15.586 3.033 -14.069 1.00 96.25 122 ASP A O 1
ATOM 929 N N . PHE A 1 123 ? 16.723 2.010 -15.714 1.00 96.25 123 PHE A N 1
ATOM 930 C CA . PHE A 1 123 ? 17.373 3.235 -16.174 1.00 96.25 123 PHE A CA 1
ATOM 931 C C . PHE A 1 123 ? 16.336 4.274 -16.616 1.00 96.25 123 PHE A C 1
ATOM 933 O O . PHE A 1 123 ? 15.264 3.929 -17.110 1.00 96.25 123 PHE A O 1
ATOM 940 N N . ASP A 1 124 ? 16.680 5.547 -16.425 1.00 95.75 124 ASP A N 1
ATOM 941 C CA . ASP A 1 124 ? 15.863 6.716 -16.778 1.00 95.75 124 ASP A CA 1
ATOM 942 C C . ASP A 1 124 ? 14.520 6.855 -16.025 1.00 95.75 124 ASP A C 1
ATOM 944 O O . ASP A 1 124 ? 13.812 7.842 -16.228 1.00 95.75 124 ASP A O 1
ATOM 948 N N . SER A 1 125 ? 14.192 5.935 -15.110 1.00 97.19 125 SER A N 1
ATOM 949 C CA . SER A 1 125 ? 13.070 6.089 -14.173 1.00 97.19 125 SER A CA 1
ATOM 950 C C . SER A 1 125 ? 13.407 7.074 -13.049 1.00 97.19 125 SER A C 1
ATOM 952 O O . SER A 1 125 ? 14.578 7.313 -12.738 1.00 97.19 125 SER A O 1
ATOM 954 N N . ASP A 1 126 ? 12.385 7.638 -12.399 1.00 98.31 126 ASP A N 1
ATOM 955 C CA . ASP A 1 126 ? 12.611 8.481 -11.226 1.00 98.31 126 ASP A CA 1
ATOM 956 C C . ASP A 1 126 ? 13.243 7.634 -10.113 1.00 98.31 126 ASP A C 1
ATOM 958 O O . ASP A 1 126 ? 12.789 6.524 -9.833 1.00 98.31 126 ASP A O 1
ATOM 962 N N . ALA A 1 127 ? 14.268 8.166 -9.442 1.00 98.19 127 ALA A N 1
ATOM 963 C CA . ALA A 1 127 ? 14.960 7.489 -8.345 1.00 98.19 127 ALA A CA 1
ATOM 964 C C . ALA A 1 127 ? 14.133 7.499 -7.037 1.00 98.19 127 ALA A C 1
ATOM 966 O O . ALA A 1 127 ? 14.580 7.985 -5.995 1.00 98.19 127 ALA A O 1
ATOM 967 N N . ASP A 1 128 ? 12.919 6.955 -7.119 1.00 98.56 128 ASP A N 1
ATOM 968 C CA . ASP A 1 128 ? 11.983 6.720 -6.027 1.00 98.56 128 ASP A CA 1
ATOM 969 C C . ASP A 1 128 ? 12.076 5.255 -5.605 1.00 98.56 128 ASP A C 1
ATOM 971 O O . ASP A 1 128 ? 11.560 4.359 -6.274 1.00 98.56 128 ASP A O 1
ATOM 975 N N . PHE A 1 129 ? 12.748 4.993 -4.489 1.00 98.25 129 PHE A N 1
ATOM 976 C CA . PHE A 1 129 ? 12.957 3.629 -4.016 1.00 98.25 129 PHE A CA 1
ATOM 977 C C . PHE A 1 129 ? 13.061 3.564 -2.498 1.00 98.25 129 PHE A C 1
ATOM 979 O O . PHE A 1 129 ? 13.296 4.557 -1.807 1.00 98.25 129 PHE A O 1
ATOM 986 N N . ILE A 1 130 ? 12.899 2.356 -1.973 1.00 98.12 130 ILE A N 1
ATOM 987 C CA . ILE A 1 130 ? 13.057 2.058 -0.555 1.00 98.12 130 ILE A CA 1
ATOM 988 C C . ILE A 1 130 ? 14.169 1.034 -0.363 1.00 98.12 130 ILE A C 1
ATOM 990 O O . ILE A 1 130 ? 14.373 0.148 -1.189 1.00 98.12 130 ILE A O 1
ATOM 994 N N . MET A 1 131 ? 14.882 1.151 0.751 1.00 98.19 131 MET A N 1
ATOM 995 C CA . MET A 1 131 ? 15.763 0.101 1.245 1.00 98.19 131 MET A CA 1
ATOM 996 C C . MET A 1 131 ? 14.996 -0.724 2.267 1.00 98.19 131 MET A C 1
ATOM 998 O O . MET A 1 131 ? 14.435 -0.161 3.207 1.00 98.19 131 MET A O 1
ATOM 1002 N N . LEU A 1 132 ? 15.002 -2.041 2.103 1.00 97.62 132 LEU A N 1
ATOM 1003 C CA . LEU A 1 132 ? 14.333 -2.991 2.988 1.00 97.62 132 LEU A CA 1
ATOM 1004 C C . LEU A 1 132 ? 15.365 -3.908 3.655 1.00 97.62 132 LEU A C 1
ATOM 1006 O O . LEU A 1 132 ? 16.447 -4.119 3.109 1.00 97.62 132 LEU A O 1
ATOM 1010 N N . ASN A 1 133 ? 15.037 -4.460 4.823 1.00 97.38 133 ASN A N 1
ATOM 1011 C CA . ASN A 1 133 ? 15.734 -5.642 5.344 1.00 97.38 133 ASN A CA 1
ATOM 1012 C C . ASN A 1 133 ? 15.032 -6.942 4.913 1.00 97.38 133 ASN A C 1
ATOM 1014 O O . ASN A 1 133 ? 13.996 -6.909 4.251 1.00 97.38 133 ASN A O 1
ATOM 1018 N N . ASP A 1 134 ? 15.560 -8.084 5.356 1.00 95.94 134 ASP A N 1
ATOM 1019 C CA . ASP A 1 134 ? 15.031 -9.420 5.033 1.00 95.94 134 ASP A CA 1
ATOM 1020 C C . ASP A 1 134 ? 13.583 -9.651 5.505 1.00 95.94 134 ASP A C 1
ATOM 1022 O O . ASP A 1 134 ? 12.895 -10.534 5.001 1.00 95.94 134 ASP A O 1
ATOM 1026 N N . ASN A 1 135 ? 13.096 -8.835 6.445 1.00 96.25 135 ASN A N 1
ATOM 1027 C CA . ASN A 1 135 ? 11.721 -8.880 6.940 1.00 96.25 135 ASN A CA 1
ATOM 1028 C C . ASN A 1 135 ? 10.779 -7.932 6.176 1.00 96.25 135 ASN A C 1
ATOM 1030 O O . ASN A 1 135 ? 9.625 -7.781 6.573 1.00 96.25 135 ASN A O 1
ATOM 1034 N N . LEU A 1 136 ? 11.259 -7.288 5.104 1.00 97.31 136 LEU A N 1
ATOM 1035 C CA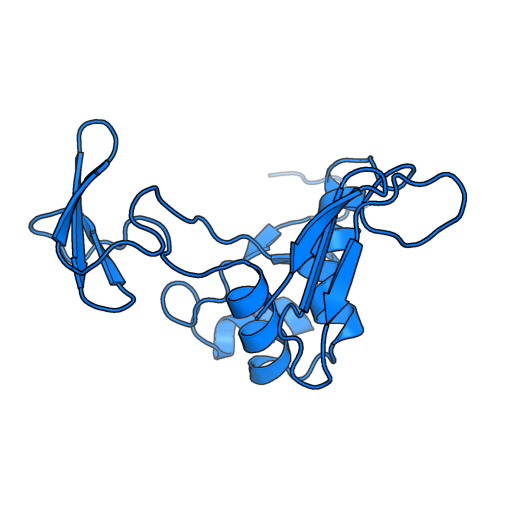 . LEU A 1 136 ? 10.570 -6.234 4.348 1.00 97.31 136 LEU A CA 1
ATOM 1036 C C . LEU A 1 136 ? 10.234 -4.987 5.184 1.00 97.31 136 LEU A C 1
ATOM 1038 O O . LEU A 1 136 ? 9.279 -4.271 4.890 1.00 97.31 136 LEU A O 1
ATOM 1042 N N . GLU A 1 137 ? 11.014 -4.707 6.226 1.00 97.38 137 GLU A N 1
ATOM 1043 C CA . GLU A 1 137 ? 10.898 -3.470 7.001 1.00 97.38 137 GLU A CA 1
ATOM 1044 C C . GLU A 1 137 ? 11.701 -2.354 6.330 1.00 97.38 137 GLU A C 1
ATOM 1046 O O . GLU A 1 137 ? 12.865 -2.546 5.958 1.00 97.38 137 GLU A O 1
ATOM 1051 N N . VAL A 1 138 ? 11.106 -1.164 6.229 1.00 97.88 138 VAL A N 1
ATOM 1052 C CA . VAL A 1 138 ? 11.738 0.004 5.605 1.00 97.88 138 VAL A CA 1
ATOM 1053 C C . VAL A 1 138 ? 12.907 0.511 6.451 1.00 97.88 138 VAL A C 1
ATOM 1055 O O . VAL A 1 138 ? 12.755 0.860 7.619 1.00 97.88 138 VAL A O 1
ATOM 1058 N N . LYS A 1 139 ? 14.093 0.583 5.841 1.00 98.50 139 LYS A N 1
ATOM 1059 C CA . LYS A 1 139 ? 15.321 1.148 6.423 1.00 98.50 139 LYS A CA 1
ATOM 1060 C C . LYS A 1 139 ? 15.635 2.547 5.913 1.00 98.50 139 LYS A C 1
ATOM 1062 O O . LYS A 1 139 ? 16.196 3.348 6.655 1.00 98.50 139 LYS A O 1
ATOM 1067 N N . ALA A 1 140 ? 15.280 2.853 4.672 1.00 98.62 140 ALA A N 1
ATOM 1068 C CA . ALA A 1 140 ? 15.399 4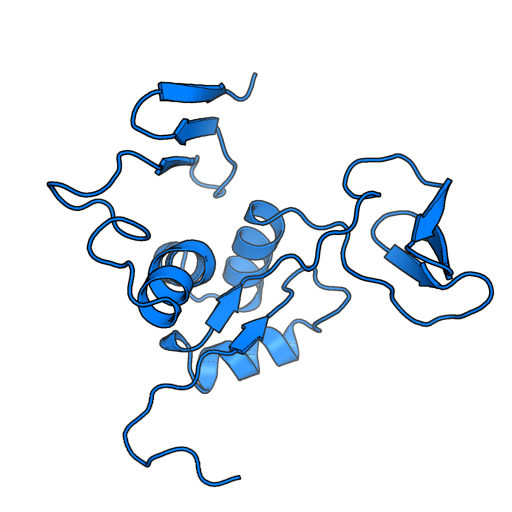.192 4.110 1.00 98.62 140 ALA A CA 1
ATOM 1069 C C . ALA A 1 140 ? 14.423 4.372 2.946 1.00 98.62 140 ALA A C 1
ATOM 1071 O O . ALA A 1 140 ? 14.080 3.393 2.285 1.00 98.62 140 ALA A O 1
ATOM 1072 N N . THR A 1 141 ? 14.033 5.615 2.678 1.00 98.75 141 THR A N 1
ATOM 1073 C CA . THR A 1 141 ? 13.209 5.990 1.520 1.00 98.75 141 THR A CA 1
ATOM 1074 C C . THR A 1 141 ? 13.890 7.114 0.767 1.00 98.75 141 THR A C 1
ATOM 1076 O O . THR A 1 141 ? 14.371 8.073 1.377 1.00 98.75 141 THR A O 1
ATOM 1079 N N . PHE A 1 142 ? 13.894 6.996 -0.553 1.00 98.75 142 PHE A N 1
ATOM 1080 C CA . PHE A 1 142 ? 14.440 7.966 -1.480 1.00 98.75 142 PHE A CA 1
ATOM 1081 C C . PHE A 1 142 ? 13.330 8.478 -2.394 1.00 98.75 142 PHE A C 1
ATOM 1083 O O . PHE A 1 142 ? 12.501 7.689 -2.847 1.00 98.75 142 PHE A O 1
ATOM 1090 N N . ILE A 1 143 ? 13.307 9.788 -2.637 1.00 98.50 143 ILE A N 1
ATOM 1091 C CA . ILE A 1 143 ? 12.410 10.440 -3.599 1.00 98.50 143 ILE A CA 1
ATOM 1092 C C . ILE A 1 143 ? 13.270 11.297 -4.519 1.00 98.50 143 ILE A C 1
ATOM 1094 O O . ILE A 1 143 ? 14.025 12.143 -4.040 1.00 98.50 143 ILE A O 1
ATOM 1098 N N . ALA A 1 144 ? 13.169 11.073 -5.828 1.00 97.38 144 ALA A N 1
ATOM 1099 C CA . ALA A 1 144 ? 13.989 11.713 -6.853 1.00 97.38 144 ALA A CA 1
ATOM 1100 C C . ALA A 1 144 ? 15.501 11.653 -6.540 1.00 97.38 144 ALA A C 1
ATOM 1102 O O . ALA A 1 144 ? 16.244 12.589 -6.821 1.00 97.38 144 ALA A O 1
ATOM 1103 N N . GLY A 1 145 ? 15.954 10.548 -5.937 1.00 97.75 145 GLY A N 1
ATOM 1104 C CA . GLY A 1 145 ? 17.350 10.318 -5.555 1.00 97.75 145 GLY A CA 1
ATOM 1105 C C . GLY A 1 145 ? 17.750 10.878 -4.186 1.00 97.75 145 GLY A C 1
ATOM 1106 O O . GLY A 1 145 ? 18.826 10.546 -3.693 1.00 97.75 145 GLY A O 1
ATOM 1107 N N . GLU A 1 146 ? 16.889 11.655 -3.529 1.00 98.56 146 GLU A N 1
ATOM 1108 C CA . GLU A 1 146 ? 17.163 12.251 -2.220 1.00 98.56 146 GLU A CA 1
ATOM 1109 C C . GLU A 1 146 ? 16.655 11.366 -1.081 1.00 98.56 146 GLU A C 1
ATOM 1111 O O . GLU A 1 146 ? 15.504 10.934 -1.076 1.00 98.56 146 GLU A O 1
ATOM 1116 N N . CYS A 1 147 ? 17.500 11.119 -0.076 1.00 98.56 147 CYS A N 1
ATOM 1117 C CA . CYS A 1 147 ? 17.132 10.340 1.108 1.00 98.56 147 CYS A CA 1
ATOM 1118 C C . CYS A 1 147 ? 16.191 11.157 2.011 1.00 98.56 147 CYS A C 1
ATOM 1120 O O . CYS A 1 147 ? 16.646 12.012 2.769 1.00 98.56 147 CYS A O 1
ATOM 1122 N N . VAL A 1 148 ? 14.891 10.860 1.977 1.00 98.56 148 VAL A N 1
ATOM 1123 C CA . VAL A 1 148 ? 13.856 11.581 2.747 1.00 98.56 148 VAL A CA 1
ATOM 1124 C C . VAL A 1 148 ? 13.495 10.907 4.071 1.00 98.56 148 VAL A C 1
ATOM 1126 O O . VAL A 1 148 ? 12.915 11.536 4.952 1.00 98.56 148 VAL A O 1
ATOM 1129 N N . TYR A 1 149 ? 13.838 9.629 4.226 1.00 98.31 149 TYR A N 1
ATOM 1130 C CA . TYR A 1 149 ? 13.625 8.873 5.458 1.00 98.31 149 TYR A CA 1
ATOM 1131 C C . TYR A 1 149 ? 14.781 7.910 5.699 1.00 98.31 149 TYR A C 1
ATOM 1133 O O . TYR A 1 149 ? 15.314 7.313 4.762 1.00 98.31 149 TYR A O 1
ATOM 1141 N N . ARG A 1 150 ? 15.135 7.730 6.972 1.00 98.19 150 ARG A N 1
ATOM 1142 C CA . ARG A 1 150 ? 16.072 6.713 7.439 1.00 98.19 150 ARG A CA 1
ATOM 1143 C C . ARG A 1 150 ? 15.605 6.210 8.798 1.00 98.19 150 ARG A C 1
ATOM 1145 O O . ARG A 1 150 ? 15.409 7.015 9.708 1.00 98.19 150 ARG A O 1
ATOM 1152 N N . ALA A 1 151 ? 15.421 4.901 8.917 1.00 94.62 151 ALA A N 1
ATOM 1153 C CA . ALA A 1 151 ? 15.135 4.264 10.193 1.00 94.62 151 ALA A CA 1
ATOM 1154 C C . ALA A 1 151 ? 16.336 4.439 11.136 1.00 94.62 151 ALA A C 1
ATOM 1156 O O . ALA A 1 151 ? 17.486 4.398 10.684 1.00 94.62 151 ALA A O 1
ATOM 1157 N N . GLN A 1 152 ? 16.051 4.673 12.418 1.00 81.06 152 GLN A N 1
ATOM 1158 C CA . GLN A 1 152 ? 17.068 4.733 13.473 1.00 81.06 152 GLN A CA 1
ATOM 1159 C C . GLN A 1 152 ? 17.596 3.342 13.823 1.00 81.06 152 GLN A C 1
ATOM 1161 O O . GLN A 1 152 ? 16.817 2.366 13.709 1.00 81.06 152 GLN A O 1
#

Sequence (152 aa):
DRLPHNRKVYYGLISDGIHTHPAALRIAHRVHPEGIVLVTDAIQATFLPDGTYPFGEQTIVVKGSYSYLKDTNTLAGSLASLDDCVRLFAKETGCGPELALEAASLHPAQMLGIVDRKGTLDFDSDADFIMLNDNLEVKATFIAGECVYRAQ

Secondary structure (DSSP, 8-state):
----TTPPPPEEE--SSSSS-HHHHHHHHHH-GGGEEE---B-TTTTSPSEEEEETTEEEEEETTEEEETTS--B-SB---HHHHHHHHHHHH---HHHHHHHHTHHHHHHHT-TTTSSS--TTS---EEEE-TT--EEEEEETTEEEEE--

Radius of gyration: 17.01 Å; chains: 1; bounding box: 39×32×44 Å

InterPro domains:
  IPR006680 Amidohydrolase-related [PF01979] (75-147)
  IPR011059 Metal-dependent hydrolase, composite domain superfamily [G3DSA:2.30.40.10] (114-145)
  IPR011059 Metal-dependent hydrolase, composite domain superfamily [SSF51338] (119-151)
  IPR032466 Metal-dependent hydrolase [SSF51556] (6-119)

Organism: NCBI:txid1093978

pLDDT: mean 95.66, std 7.07, range [55.16, 98.75]